Protein AF-A0A956FZ47-F1 (afdb_monomer_lite)

Sequence (94 aa):
CGAANNPLAAEADADRLVRRGVAYVPDFVANAGALIDGASRALGEEARIPARVAALPVLVRDLLDRAEAEGRSPHHIAIELAERRLADLRDRSL

Radius of gyration: 14.74 Å; chains: 1; bounding box: 38×29×36 Å

Secondary structure (DSSP, 8-state):
----SS--SSTHHHHHHHHTT-----HHHHTTHHHHHHHHHHTT-GGGHHHHHHTHHHHHHHHHHHHHHHTS-HHHHHHHHHHHHHHHHHHTT-

Foldseek 3Di:
DDQDDPPDPDPCVLLVCLVVVHDDDDNCLVNVLVVLCVVCVVVVNNVCSVVVVVCSVVVRVVLRVVCVVVVHGSVVSVVVVVVVVVVVVVVVVD

Structure (mmCIF, N/CA/C/O backbone):
data_AF-A0A956FZ47-F1
#
_entry.id   AF-A0A956FZ47-F1
#
loop_
_atom_site.group_PDB
_atom_site.id
_atom_site.type_symbol
_atom_site.label_atom_id
_atom_site.label_alt_id
_atom_site.label_comp_id
_atom_site.label_asym_id
_atom_site.label_entity_id
_atom_site.label_seq_id
_atom_site.pdbx_PDB_ins_code
_atom_site.Cartn_x
_atom_site.Cartn_y
_atom_site.Cartn_z
_atom_site.occupancy
_atom_site.B_iso_or_equiv
_atom_site.auth_seq_id
_atom_site.auth_comp_id
_atom_site.auth_asym_id
_atom_site.auth_atom_id
_atom_site.pdbx_PDB_model_num
ATOM 1 N N . CYS A 1 1 ? -9.629 8.485 0.662 1.00 84.81 1 CYS A N 1
ATOM 2 C CA . CYS A 1 1 ? -8.245 8.242 0.190 1.00 84.81 1 CYS A CA 1
ATOM 3 C C . CYS A 1 1 ? -7.721 9.500 -0.503 1.00 84.81 1 CYS A C 1
ATOM 5 O O . CYS A 1 1 ? -8.530 10.242 -1.050 1.00 84.81 1 CYS A O 1
ATOM 7 N N . GLY A 1 2 ? -6.411 9.758 -0.468 1.00 92.62 2 GLY A N 1
ATOM 8 C CA . GLY A 1 2 ? -5.795 10.944 -1.077 1.00 92.62 2 GLY A CA 1
ATOM 9 C C . GLY A 1 2 ? -4.282 10.780 -1.244 1.00 92.62 2 GLY A C 1
ATOM 10 O O . GLY A 1 2 ? -3.733 9.774 -0.809 1.00 92.62 2 GLY A O 1
ATOM 11 N N . ALA A 1 3 ? -3.629 11.759 -1.877 1.00 93.44 3 ALA A N 1
ATOM 12 C CA . ALA A 1 3 ? -2.205 11.695 -2.232 1.00 93.44 3 ALA A CA 1
ATOM 13 C C . ALA A 1 3 ? -1.263 12.448 -1.266 1.00 93.44 3 ALA A C 1
ATOM 15 O O . ALA A 1 3 ? -0.056 12.489 -1.496 1.00 93.44 3 ALA A O 1
ATOM 16 N N . ALA A 1 4 ? -1.800 13.075 -0.214 1.00 95.44 4 ALA A N 1
ATOM 17 C CA . ALA A 1 4 ? -1.005 13.825 0.757 1.00 95.44 4 ALA A CA 1
ATOM 18 C C . ALA A 1 4 ? -0.028 12.907 1.510 1.00 95.44 4 ALA A C 1
ATOM 20 O O . ALA A 1 4 ? -0.377 11.775 1.828 1.00 95.44 4 ALA A O 1
ATOM 21 N N . ASN A 1 5 ? 1.166 13.419 1.816 1.00 93.88 5 ASN A N 1
ATOM 22 C CA . ASN A 1 5 ? 2.141 12.736 2.667 1.00 93.88 5 ASN A CA 1
ATOM 23 C C . ASN A 1 5 ? 1.860 13.054 4.136 1.00 93.88 5 ASN A C 1
ATOM 25 O O . ASN A 1 5 ? 1.646 14.219 4.473 1.00 93.88 5 ASN A O 1
ATOM 29 N N . ASN A 1 6 ? 1.914 12.037 4.992 1.00 94.25 6 ASN A N 1
ATOM 30 C CA . ASN A 1 6 ? 1.715 12.115 6.436 1.00 94.25 6 ASN A CA 1
ATOM 31 C C . ASN A 1 6 ? 0.411 12.841 6.838 1.00 94.25 6 ASN A C 1
ATOM 33 O O . ASN A 1 6 ? 0.456 13.809 7.597 1.00 94.25 6 ASN A O 1
ATOM 37 N N . PRO A 1 7 ? -0.771 12.425 6.333 1.00 94.50 7 PRO A N 1
ATOM 38 C CA . PRO A 1 7 ? -2.032 13.104 6.634 1.00 94.50 7 PRO A CA 1
ATOM 39 C C . PRO A 1 7 ? -2.516 12.883 8.077 1.00 94.50 7 PRO A C 1
ATOM 41 O O . PRO A 1 7 ? -3.410 13.593 8.534 1.00 94.50 7 PRO A O 1
ATOM 44 N N . LEU A 1 8 ? -1.975 11.884 8.780 1.00 95.25 8 LEU A N 1
ATOM 45 C CA . LEU A 1 8 ? -2.285 11.613 10.182 1.00 95.25 8 LEU A CA 1
ATOM 46 C C . LEU A 1 8 ? -1.350 12.414 11.090 1.00 95.25 8 LEU A C 1
ATOM 48 O O . LEU A 1 8 ? -0.149 12.474 10.840 1.00 95.25 8 LEU A O 1
ATOM 52 N N . ALA A 1 9 ? -1.889 12.987 12.167 1.00 95.94 9 ALA A N 1
ATOM 53 C CA . ALA A 1 9 ? -1.077 13.689 13.160 1.00 95.94 9 ALA A CA 1
ATOM 54 C C . ALA A 1 9 ? -0.303 12.706 14.056 1.00 95.94 9 ALA A C 1
ATOM 56 O O . ALA A 1 9 ? 0.801 13.012 14.502 1.00 95.94 9 ALA A O 1
ATOM 57 N N . ALA A 1 10 ? -0.876 11.526 14.303 1.00 94.44 10 ALA A N 1
ATOM 58 C CA . ALA A 1 10 ? -0.226 10.411 14.978 1.00 94.44 10 ALA A CA 1
ATOM 59 C C . ALA A 1 10 ? -0.661 9.070 14.365 1.00 94.44 10 ALA A C 1
ATOM 61 O O . ALA A 1 10 ? -1.778 8.947 13.867 1.00 94.44 10 ALA A O 1
ATOM 62 N N . GLU A 1 11 ? 0.168 8.028 14.471 1.00 89.19 11 GLU A N 1
ATOM 63 C CA . GLU A 1 11 ? -0.174 6.681 13.974 1.00 89.19 11 GLU A CA 1
ATOM 64 C C . GLU A 1 11 ? -1.479 6.141 14.585 1.00 89.19 11 GLU A C 1
ATOM 66 O O . GLU A 1 11 ? -2.311 5.567 13.883 1.00 89.19 11 GLU A O 1
ATOM 71 N N . ALA A 1 12 ? -1.718 6.427 15.871 1.00 93.75 12 ALA A N 1
ATOM 72 C CA . ALA A 1 12 ? -2.939 6.045 16.583 1.00 93.75 12 ALA A CA 1
ATOM 73 C C . ALA A 1 12 ? -4.226 6.645 15.977 1.00 93.75 12 ALA A C 1
ATOM 75 O O . ALA A 1 12 ? -5.328 6.161 16.258 1.00 93.75 12 ALA A O 1
ATOM 76 N N . ASP A 1 13 ? -4.127 7.688 15.141 1.00 96.12 13 ASP A N 1
ATOM 77 C CA . ASP A 1 13 ? -5.280 8.216 14.412 1.00 96.12 13 ASP A CA 1
ATOM 78 C C . ASP A 1 13 ? -5.811 7.223 13.373 1.00 96.12 13 ASP A C 1
ATOM 80 O O . ASP A 1 13 ? -7.017 7.209 13.122 1.00 96.12 13 ASP A O 1
ATOM 84 N N . ALA A 1 14 ? -4.969 6.333 12.838 1.00 93.81 14 ALA A N 1
ATOM 85 C CA . ALA A 1 14 ? -5.415 5.274 11.937 1.00 93.81 14 ALA A CA 1
ATOM 86 C C . ALA A 1 14 ? -6.405 4.328 12.641 1.00 93.81 14 ALA A C 1
ATOM 88 O O . ALA A 1 14 ? -7.476 4.032 12.110 1.00 93.81 14 ALA A O 1
ATOM 89 N N . ASP A 1 15 ? -6.114 3.935 13.884 1.00 93.31 15 ASP A N 1
ATOM 90 C CA . ASP A 1 15 ? -7.025 3.107 14.682 1.00 93.31 15 ASP A CA 1
ATOM 91 C C . ASP A 1 15 ? -8.311 3.855 15.052 1.00 93.31 15 ASP A C 1
ATOM 93 O O . ASP A 1 15 ? -9.392 3.267 15.138 1.00 93.31 15 ASP A O 1
ATOM 97 N N . ARG A 1 16 ? -8.220 5.171 15.287 1.00 95.62 16 ARG A N 1
ATO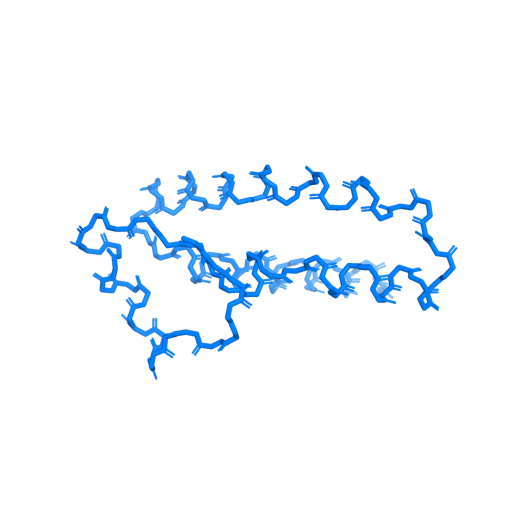M 98 C CA . ARG A 1 16 ? -9.396 6.009 15.569 1.00 95.62 16 ARG A CA 1
ATOM 99 C C . ARG A 1 16 ? -10.343 6.068 14.373 1.00 95.62 16 ARG A C 1
ATOM 101 O O . ARG A 1 16 ? -11.553 6.092 14.594 1.00 95.62 16 ARG A O 1
ATOM 108 N N . LEU A 1 17 ? -9.822 6.084 13.143 1.00 94.12 17 LEU A N 1
ATOM 109 C CA . LEU A 1 17 ? -10.632 6.018 11.921 1.00 94.12 17 LEU A CA 1
ATOM 110 C C . LEU A 1 17 ? -11.366 4.677 11.824 1.00 94.12 17 LEU A C 1
ATOM 112 O O . LEU A 1 17 ? -12.584 4.661 11.647 1.00 94.12 17 LEU A O 1
ATOM 116 N N . VAL A 1 18 ? -10.660 3.571 12.062 1.00 90.19 18 VAL A N 1
ATOM 117 C CA . VAL A 1 18 ? -11.228 2.212 12.036 1.00 90.19 18 VAL A CA 1
ATOM 118 C C . VAL A 1 18 ? -12.337 2.053 13.073 1.00 90.19 18 VAL A C 1
ATOM 120 O O . VAL A 1 18 ? -13.440 1.633 12.733 1.00 90.19 18 VAL A O 1
ATOM 123 N N . ARG A 1 19 ? -12.111 2.492 14.321 1.00 92.88 19 ARG A N 1
ATOM 124 C CA . ARG A 1 19 ? -13.136 2.466 15.386 1.00 92.88 19 ARG A CA 1
ATOM 125 C C . ARG A 1 19 ? -14.396 3.268 15.052 1.00 92.88 19 ARG A C 1
ATOM 127 O O . ARG A 1 19 ? -15.434 3.051 15.668 1.00 92.88 19 ARG A O 1
ATOM 134 N N . ARG A 1 20 ? -14.310 4.214 14.116 1.00 95.50 20 ARG A N 1
ATOM 135 C CA . ARG A 1 20 ? -15.438 5.027 13.639 1.00 95.50 20 ARG A CA 1
ATOM 136 C C . ARG A 1 20 ? -16.088 4.467 12.371 1.00 95.50 20 ARG A C 1
ATOM 138 O O . ARG A 1 20 ? -16.960 5.129 11.819 1.00 95.50 20 ARG A O 1
ATOM 145 N N . GLY A 1 21 ? -15.661 3.298 11.892 1.00 91.75 21 GLY A N 1
ATOM 146 C CA . GLY A 1 21 ? -16.132 2.723 10.631 1.00 91.75 21 GLY A CA 1
ATOM 147 C C . GLY A 1 21 ? -15.661 3.494 9.395 1.00 91.75 21 GLY A C 1
ATOM 148 O O . GLY A 1 21 ? -16.266 3.382 8.333 1.00 91.75 21 GLY A O 1
ATOM 149 N N . VAL A 1 22 ? -14.606 4.309 9.515 1.00 93.38 22 VAL A N 1
ATOM 150 C CA . VAL A 1 22 ? -14.036 5.048 8.385 1.00 93.38 22 VAL A CA 1
ATOM 151 C C . VAL A 1 22 ? -12.928 4.213 7.759 1.00 93.38 22 VAL A C 1
ATOM 153 O O . VAL A 1 22 ? -11.876 4.008 8.364 1.00 93.38 22 VAL A O 1
ATOM 156 N N . ALA A 1 23 ? -13.149 3.770 6.521 1.00 91.12 23 ALA A N 1
ATOM 157 C CA . ALA A 1 23 ? -12.126 3.081 5.748 1.00 91.12 23 ALA A CA 1
ATOM 158 C C . ALA A 1 23 ? -10.945 4.024 5.469 1.00 91.12 23 ALA A C 1
ATOM 160 O O . ALA A 1 23 ? -11.102 5.106 4.892 1.00 91.12 23 ALA A O 1
ATOM 161 N N . TYR A 1 24 ? -9.749 3.595 5.866 1.00 94.50 24 TYR A N 1
ATOM 162 C CA . TYR A 1 24 ? -8.512 4.344 5.694 1.00 94.50 24 TYR A CA 1
ATOM 163 C C . TYR A 1 24 ? -7.525 3.542 4.850 1.00 94.50 24 TYR A C 1
ATOM 165 O O . TYR A 1 24 ? -7.197 2.408 5.176 1.00 94.50 24 TYR A O 1
ATOM 173 N N . VAL A 1 25 ? -7.031 4.151 3.773 1.00 96.25 25 VAL A N 1
ATOM 174 C CA . VAL A 1 25 ? -5.920 3.607 2.985 1.00 96.25 25 VAL A CA 1
ATOM 175 C C . VAL A 1 25 ? -4.667 4.375 3.395 1.00 96.25 25 VAL A C 1
ATOM 177 O O . VAL A 1 25 ? -4.700 5.606 3.289 1.00 96.25 25 VAL A O 1
ATOM 180 N N . PRO A 1 26 ? -3.590 3.700 3.839 1.00 96.50 26 PRO A N 1
ATOM 181 C CA . PRO A 1 26 ? -2.345 4.367 4.196 1.00 96.50 26 PRO A CA 1
ATOM 182 C C . PRO A 1 26 ? -1.821 5.212 3.037 1.00 96.50 26 PRO A C 1
ATOM 184 O O . PRO A 1 26 ? -1.861 4.792 1.879 1.00 96.50 26 PRO A O 1
ATOM 187 N N . ASP A 1 27 ? -1.331 6.402 3.351 1.00 96.00 27 ASP A N 1
ATOM 188 C CA . ASP A 1 27 ? -0.811 7.367 2.386 1.00 96.00 27 ASP A CA 1
ATOM 189 C C . ASP A 1 27 ? 0.288 6.778 1.500 1.00 96.00 27 ASP A C 1
ATOM 191 O O . ASP A 1 27 ? 0.150 6.825 0.281 1.00 96.00 27 ASP A O 1
ATOM 195 N N . PHE A 1 28 ? 1.291 6.119 2.086 1.00 95.56 28 PHE A N 1
ATOM 196 C CA . PHE A 1 28 ? 2.397 5.487 1.357 1.00 95.56 28 PHE A CA 1
ATOM 197 C C . PHE A 1 28 ? 1.958 4.354 0.413 1.00 95.56 28 PHE A C 1
ATOM 199 O O . PHE A 1 28 ? 2.724 3.939 -0.455 1.00 95.56 28 PHE A O 1
ATOM 206 N N . VAL A 1 29 ? 0.731 3.841 0.564 1.00 96.56 29 VAL A N 1
ATOM 207 C CA . VAL A 1 29 ? 0.108 2.913 -0.392 1.00 96.56 29 VAL A CA 1
ATOM 208 C C . VAL A 1 29 ? -0.678 3.695 -1.444 1.00 96.56 29 VAL A C 1
ATOM 210 O O . VAL A 1 29 ? -0.529 3.453 -2.641 1.00 96.56 29 VAL A O 1
ATOM 213 N N . ALA A 1 30 ? -1.504 4.652 -1.012 1.00 96.25 30 ALA A N 1
ATOM 214 C CA . ALA A 1 30 ? -2.377 5.434 -1.883 1.00 96.25 30 ALA A CA 1
ATOM 215 C C . ALA A 1 30 ? -1.605 6.325 -2.873 1.00 96.25 30 ALA A C 1
ATOM 217 O O . ALA A 1 30 ? -2.059 6.526 -3.999 1.00 96.25 30 ALA A O 1
ATOM 218 N N . ASN A 1 31 ? -0.448 6.852 -2.468 1.00 96.38 31 ASN A N 1
ATOM 219 C CA . ASN A 1 31 ? 0.370 7.774 -3.254 1.00 96.38 31 ASN A CA 1
ATOM 220 C C . ASN A 1 31 ? 1.595 7.113 -3.919 1.00 96.38 31 ASN A C 1
ATOM 222 O O . ASN A 1 31 ? 2.404 7.804 -4.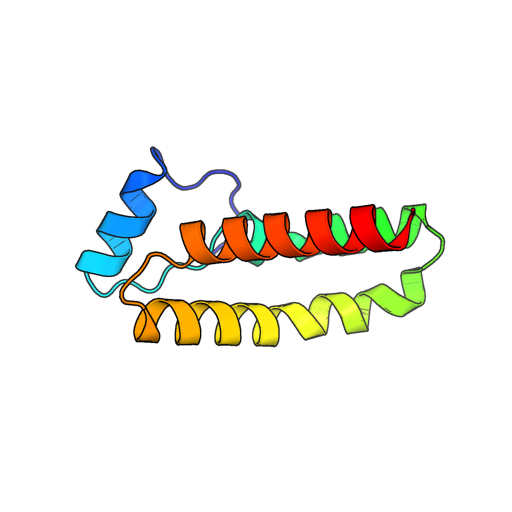541 1.00 96.38 31 ASN A O 1
ATOM 226 N N . ALA A 1 32 ? 1.699 5.779 -3.866 1.00 97.44 32 ALA A N 1
ATOM 227 C CA . ALA A 1 32 ? 2.859 5.013 -4.332 1.00 97.44 32 ALA A CA 1
ATOM 228 C C . ALA A 1 32 ? 3.195 5.190 -5.827 1.00 97.44 32 ALA A C 1
ATOM 230 O O . ALA A 1 32 ? 4.294 4.844 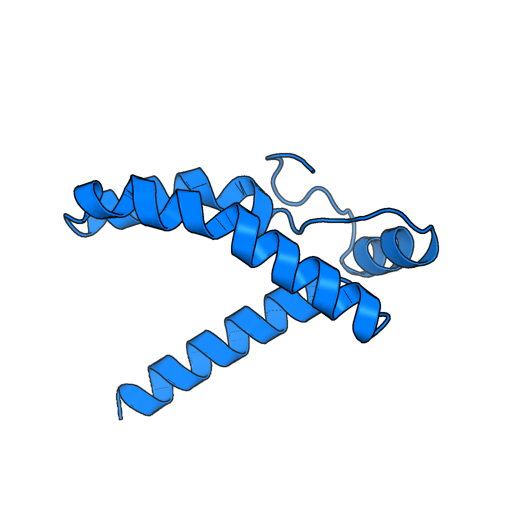-6.258 1.00 97.44 32 ALA A O 1
ATOM 231 N N . GLY A 1 33 ? 2.274 5.731 -6.633 1.00 96.62 33 GLY A N 1
ATOM 232 C CA . GLY A 1 33 ? 2.437 5.879 -8.082 1.00 96.62 33 GLY A CA 1
ATOM 233 C C . GLY A 1 33 ? 3.694 6.651 -8.495 1.00 96.62 33 GLY A C 1
ATOM 234 O O . GLY A 1 33 ? 4.405 6.205 -9.393 1.00 96.62 33 GLY A O 1
ATOM 235 N N . ALA A 1 34 ? 4.015 7.758 -7.817 1.00 96.06 34 ALA A N 1
ATOM 236 C CA . ALA A 1 34 ? 5.206 8.548 -8.142 1.00 96.06 34 ALA A CA 1
ATOM 237 C C . ALA A 1 34 ? 6.508 7.787 -7.839 1.00 96.06 34 ALA A C 1
ATOM 239 O O . ALA A 1 34 ? 7.459 7.847 -8.618 1.00 96.06 34 ALA A O 1
ATOM 240 N N . LEU A 1 35 ? 6.536 7.025 -6.739 1.00 97.12 35 LEU A N 1
ATOM 241 C CA . LEU A 1 35 ? 7.679 6.184 -6.391 1.00 97.12 35 LEU A CA 1
ATOM 242 C C . LEU A 1 35 ? 7.840 5.029 -7.388 1.00 97.12 35 LEU A C 1
ATOM 244 O O . LEU A 1 35 ? 8.958 4.730 -7.799 1.00 97.12 35 LEU A O 1
ATOM 248 N N . ILE A 1 36 ? 6.732 4.415 -7.816 1.00 97.94 36 ILE A N 1
ATOM 249 C CA . ILE A 1 36 ? 6.733 3.371 -8.848 1.00 97.94 36 ILE A CA 1
ATOM 250 C C . ILE A 1 36 ? 7.299 3.909 -10.164 1.00 97.94 36 ILE A C 1
ATOM 252 O O . ILE A 1 36 ? 8.172 3.261 -10.740 1.00 97.94 36 ILE A O 1
ATOM 256 N N . ASP A 1 37 ? 6.827 5.062 -10.646 1.00 98.25 37 ASP A N 1
ATOM 257 C CA . ASP A 1 37 ? 7.313 5.664 -11.896 1.00 98.25 37 ASP A CA 1
ATOM 258 C C . ASP A 1 37 ? 8.810 5.997 -11.800 1.00 98.25 37 ASP A C 1
ATOM 260 O O . ASP A 1 37 ? 9.603 5.497 -12.602 1.00 98.25 37 ASP A O 1
ATOM 264 N N . GLY A 1 38 ? 9.212 6.739 -10.761 1.00 98.38 38 GLY A N 1
ATOM 265 C CA . GLY A 1 38 ? 10.599 7.161 -10.567 1.00 98.38 38 GLY A CA 1
ATOM 266 C C . GLY A 1 38 ? 11.575 5.991 -10.419 1.00 98.38 38 GLY A C 1
ATOM 267 O O . GLY A 1 38 ? 12.596 5.952 -11.106 1.00 98.38 38 GLY A O 1
ATOM 268 N N . ALA A 1 39 ? 11.251 5.002 -9.579 1.00 98.12 39 ALA A N 1
ATOM 269 C CA . ALA A 1 39 ? 12.104 3.830 -9.381 1.00 98.12 39 ALA A CA 1
ATOM 270 C C . ALA A 1 39 ? 12.187 2.959 -10.641 1.00 98.12 39 ALA A C 1
ATOM 272 O O . ALA A 1 39 ? 13.264 2.478 -10.983 1.00 98.12 39 ALA A O 1
ATOM 273 N N . SER A 1 40 ? 11.075 2.782 -11.361 1.00 98.38 40 SER A N 1
ATOM 274 C CA . SER A 1 40 ? 11.079 1.990 -12.595 1.00 98.38 40 SER A CA 1
ATOM 275 C C . SER A 1 40 ? 11.948 2.643 -13.669 1.00 98.38 40 SER A C 1
ATOM 277 O O . SER A 1 40 ? 12.727 1.946 -14.305 1.00 98.38 40 SER A O 1
ATOM 279 N N . ARG A 1 41 ? 11.880 3.971 -13.834 1.00 98.12 41 ARG A N 1
ATOM 280 C CA . ARG A 1 41 ? 12.759 4.710 -14.759 1.00 98.12 41 ARG A CA 1
ATOM 281 C C . ARG A 1 41 ? 14.228 4.606 -14.366 1.00 98.12 41 ARG A C 1
ATOM 283 O O . ARG A 1 41 ? 15.072 4.335 -15.210 1.00 98.12 41 ARG A O 1
ATOM 290 N N . ALA A 1 42 ? 14.536 4.765 -13.080 1.00 98.38 42 ALA A N 1
ATOM 291 C CA . ALA A 1 42 ? 15.907 4.648 -12.584 1.00 98.38 42 ALA A CA 1
ATOM 292 C C . ALA A 1 42 ? 16.526 3.260 -12.846 1.00 98.38 42 ALA A C 1
ATOM 294 O O . ALA A 1 42 ? 17.743 3.146 -12.973 1.00 98.38 42 ALA A O 1
ATOM 295 N N . LEU A 1 43 ? 15.694 2.220 -12.948 1.00 97.94 43 LEU A N 1
ATOM 296 C CA . LEU A 1 43 ? 16.102 0.843 -13.232 1.00 97.94 43 LEU A CA 1
ATOM 297 C C . LEU A 1 43 ? 16.011 0.456 -14.724 1.00 97.94 43 LEU A C 1
ATOM 299 O O . LEU A 1 43 ? 16.342 -0.679 -15.060 1.00 97.94 43 LEU A O 1
ATOM 303 N N . GLY A 1 44 ? 15.561 1.350 -15.616 1.00 98.12 44 GLY A N 1
ATOM 304 C CA . GLY A 1 44 ? 15.308 1.027 -17.031 1.00 98.12 44 GLY A CA 1
ATOM 305 C C . GLY A 1 44 ? 14.136 0.056 -17.244 1.00 98.12 44 GLY A C 1
ATOM 306 O O . GLY A 1 44 ? 14.140 -0.769 -18.158 1.00 98.12 44 GLY A O 1
ATOM 307 N N . GLU A 1 45 ? 13.149 0.093 -16.347 1.00 98.31 45 GLU A N 1
ATOM 308 C CA . GLU A 1 45 ? 11.984 -0.792 -16.302 1.00 98.31 45 GLU A CA 1
ATOM 309 C C . GLU A 1 45 ? 10.669 -0.059 -16.620 1.00 98.31 45 GLU A C 1
ATOM 311 O O . GLU A 1 45 ? 9.605 -0.411 -16.103 1.00 98.31 45 GLU A O 1
ATOM 316 N N . GLU A 1 46 ? 10.695 0.965 -17.468 1.00 98.38 46 GLU A N 1
ATOM 317 C CA . GLU A 1 46 ? 9.537 1.813 -17.777 1.00 98.38 46 GLU A CA 1
ATOM 318 C C . GLU A 1 46 ? 8.336 1.010 -18.282 1.00 98.38 46 GLU A C 1
ATOM 320 O O . GLU A 1 46 ? 7.190 1.291 -17.925 1.00 98.38 46 GLU A O 1
ATOM 325 N N . ALA A 1 47 ? 8.597 -0.054 -19.044 1.00 98.31 47 ALA A N 1
ATOM 326 C CA . ALA A 1 47 ? 7.569 -0.966 -19.537 1.00 98.31 47 ALA A CA 1
ATOM 327 C C . ALA A 1 47 ? 6.777 -1.665 -18.409 1.00 98.31 47 ALA A C 1
ATOM 329 O O . ALA A 1 47 ? 5.667 -2.140 -18.642 1.00 98.31 47 ALA A O 1
ATOM 330 N N . ARG A 1 48 ? 7.314 -1.723 -17.179 1.00 98.06 48 ARG A N 1
ATOM 331 C CA . ARG A 1 48 ? 6.659 -2.335 -16.009 1.00 98.06 48 ARG A CA 1
ATOM 332 C C . ARG A 1 48 ? 5.760 -1.364 -15.240 1.00 98.06 48 ARG A C 1
ATOM 334 O O . ARG A 1 48 ? 4.965 -1.826 -14.420 1.0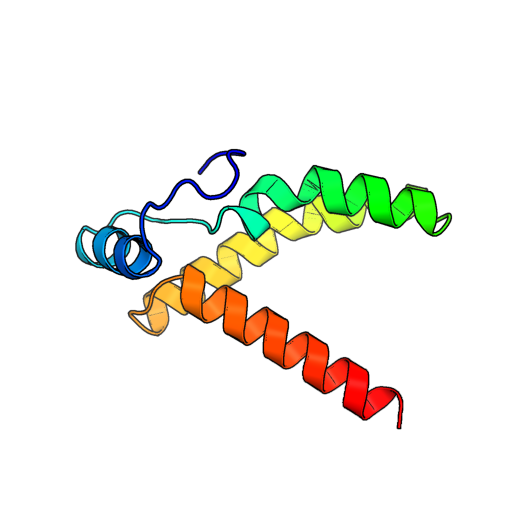0 98.06 48 ARG A O 1
ATOM 341 N N . ILE A 1 49 ? 5.846 -0.054 -15.492 1.00 98.44 49 ILE A N 1
ATOM 342 C CA . ILE A 1 49 ? 5.084 0.970 -14.755 1.00 98.44 49 ILE A CA 1
ATOM 343 C C . ILE A 1 49 ? 3.570 0.709 -14.815 1.00 98.44 49 ILE A C 1
ATOM 345 O O . ILE A 1 49 ? 2.960 0.649 -13.744 1.00 98.44 49 ILE A O 1
ATOM 349 N N . PRO A 1 50 ? 2.944 0.472 -15.992 1.00 98.38 50 PRO A N 1
ATOM 350 C CA . PRO A 1 50 ? 1.497 0.262 -16.057 1.00 98.38 50 PRO A CA 1
ATOM 351 C C . PRO A 1 50 ? 1.041 -0.936 -15.221 1.00 98.38 50 PRO A C 1
ATOM 353 O O . PRO A 1 50 ? 0.065 -0.836 -14.483 1.00 98.38 50 PRO A O 1
ATOM 356 N N . ALA A 1 51 ? 1.782 -2.047 -15.276 1.00 98.25 51 ALA A N 1
ATOM 357 C CA . ALA A 1 51 ? 1.467 -3.253 -14.515 1.00 98.25 51 ALA A CA 1
ATOM 358 C C . ALA A 1 51 ? 1.622 -3.043 -12.999 1.00 98.25 51 ALA A C 1
ATOM 360 O O . ALA A 1 51 ? 0.765 -3.468 -12.226 1.00 98.25 51 ALA A O 1
ATOM 361 N N . ARG A 1 52 ? 2.682 -2.349 -12.560 1.00 97.69 52 ARG A N 1
ATOM 362 C CA . ARG A 1 52 ? 2.912 -2.033 -11.139 1.00 97.69 52 ARG A CA 1
ATOM 363 C C . ARG A 1 52 ? 1.829 -1.117 -10.574 1.00 97.69 52 ARG A C 1
ATOM 365 O O . ARG A 1 52 ? 1.321 -1.380 -9.488 1.00 97.69 52 ARG A O 1
ATOM 372 N N . VAL A 1 53 ? 1.442 -0.078 -11.315 1.00 97.62 53 VAL A N 1
ATOM 373 C CA . VAL A 1 53 ? 0.355 0.828 -10.911 1.00 97.62 53 VAL A CA 1
ATOM 374 C C . VAL A 1 53 ? -0.988 0.094 -10.897 1.00 97.62 53 VAL A C 1
ATOM 376 O O . VAL A 1 53 ? -1.748 0.238 -9.942 1.00 97.62 53 VAL A O 1
ATOM 379 N N . ALA A 1 54 ? -1.263 -0.751 -11.896 1.00 97.25 54 ALA A N 1
ATOM 380 C CA . ALA A 1 54 ? -2.492 -1.544 -11.966 1.00 97.25 54 ALA A CA 1
ATOM 381 C C . ALA A 1 54 ? -2.634 -2.566 -10.822 1.00 97.25 54 ALA A C 1
ATOM 383 O O . ALA A 1 54 ? -3.748 -2.997 -10.528 1.00 97.25 54 ALA A O 1
ATOM 384 N N . ALA A 1 55 ? -1.539 -2.930 -10.148 1.00 96.88 55 ALA A N 1
ATOM 385 C CA . ALA A 1 55 ? -1.572 -3.801 -8.977 1.00 96.88 55 ALA A CA 1
ATOM 386 C C . ALA A 1 55 ? -2.003 -3.076 -7.686 1.00 96.88 55 ALA A C 1
ATOM 388 O O . ALA A 1 55 ? -2.447 -3.736 -6.744 1.00 96.88 55 ALA A O 1
ATOM 389 N N . LEU A 1 56 ? -1.913 -1.738 -7.618 1.00 96.25 56 LEU A N 1
ATOM 390 C CA . LEU A 1 56 ? -2.245 -0.983 -6.402 1.00 96.25 56 LEU A CA 1
ATOM 391 C C . LEU A 1 56 ? -3.703 -1.170 -5.949 1.00 96.25 56 LEU A C 1
ATOM 393 O O . LEU A 1 56 ? -3.902 -1.429 -4.766 1.00 96.25 56 LEU A O 1
ATOM 397 N N . PRO A 1 57 ? -4.735 -1.111 -6.817 1.00 96.69 57 PRO A N 1
ATOM 398 C CA . PRO A 1 57 ? -6.115 -1.325 -6.379 1.00 96.69 57 PRO A CA 1
ATOM 399 C C . PRO A 1 57 ? -6.368 -2.716 -5.787 1.00 96.69 57 PRO A C 1
ATOM 401 O O . PRO A 1 57 ? -7.188 -2.850 -4.881 1.00 96.69 57 PRO A O 1
ATOM 404 N N . VAL A 1 58 ? -5.674 -3.744 -6.286 1.00 96.81 58 VAL A N 1
ATOM 405 C CA . VAL A 1 58 ? -5.761 -5.110 -5.748 1.00 96.81 58 VAL A CA 1
ATOM 406 C C . VAL A 1 58 ? -5.102 -5.162 -4.374 1.00 96.81 58 VAL A C 1
ATOM 408 O O . VAL A 1 58 ? -5.741 -5.566 -3.412 1.00 96.81 58 VAL A O 1
ATOM 411 N N . LEU A 1 59 ? -3.883 -4.627 -4.254 1.00 95.81 59 LEU A N 1
ATOM 412 C CA . LEU A 1 59 ? -3.175 -4.520 -2.977 1.00 95.81 59 LEU A CA 1
ATOM 413 C C . LEU A 1 59 ? -4.004 -3.778 -1.916 1.00 95.81 59 LEU A C 1
ATOM 415 O O . LEU A 1 59 ? -4.055 -4.200 -0.766 1.00 95.81 59 LEU A O 1
ATOM 419 N N . VAL A 1 60 ? -4.639 -2.667 -2.298 1.00 96.81 60 VAL A N 1
ATOM 420 C CA . VAL A 1 60 ? -5.488 -1.868 -1.404 1.00 96.81 60 VAL A CA 1
ATOM 421 C C . VAL A 1 60 ? -6.697 -2.674 -0.943 1.00 96.81 60 VAL A C 1
ATOM 423 O O . VAL A 1 60 ? -7.041 -2.611 0.231 1.00 96.81 60 VAL A O 1
ATOM 426 N N . ARG A 1 61 ? -7.331 -3.435 -1.839 1.00 96.69 61 ARG A N 1
ATOM 427 C CA . ARG A 1 61 ? -8.468 -4.290 -1.486 1.00 96.69 61 ARG A CA 1
ATOM 428 C C . ARG A 1 61 ? -8.060 -5.376 -0.503 1.00 96.69 61 ARG A C 1
ATOM 430 O O . ARG A 1 61 ? -8.630 -5.432 0.576 1.00 96.69 61 ARG A O 1
ATOM 437 N N . ASP A 1 62 ? -7.017 -6.137 -0.823 1.00 96.25 62 ASP A N 1
ATOM 438 C CA . ASP A 1 62 ? -6.512 -7.207 0.044 1.00 96.25 62 ASP A CA 1
ATOM 439 C C . ASP A 1 62 ? -6.131 -6.671 1.431 1.00 96.25 62 ASP A C 1
ATOM 441 O O . ASP A 1 62 ? -6.361 -7.315 2.455 1.00 96.25 62 ASP A O 1
ATOM 445 N N . LEU A 1 63 ? -5.555 -5.465 1.473 1.00 96.25 63 LEU A N 1
ATOM 446 C CA . LEU A 1 63 ? -5.211 -4.787 2.715 1.00 96.25 63 LEU A CA 1
ATOM 447 C C . LEU A 1 63 ? -6.452 -4.451 3.553 1.00 96.25 63 LEU A C 1
ATOM 449 O O . LEU A 1 63 ? -6.440 -4.674 4.763 1.00 96.25 63 LEU A O 1
ATOM 453 N N . LEU A 1 64 ? -7.491 -3.894 2.928 1.00 95.62 64 LEU A N 1
ATOM 454 C CA . LEU A 1 64 ? -8.731 -3.524 3.610 1.00 95.62 64 LEU A CA 1
ATOM 455 C C . LEU A 1 64 ? -9.510 -4.761 4.072 1.00 95.62 64 LEU A C 1
ATOM 457 O O . LEU A 1 64 ? -9.925 -4.794 5.227 1.00 95.62 64 LEU A O 1
ATOM 461 N N . ASP A 1 65 ? -9.623 -5.788 3.230 1.00 96.12 65 ASP A N 1
ATOM 462 C CA . ASP A 1 65 ? -10.306 -7.046 3.560 1.00 96.12 65 ASP A CA 1
ATOM 463 C C . ASP A 1 65 ? -9.630 -7.734 4.756 1.00 96.12 65 ASP A C 1
ATOM 465 O O . ASP A 1 65 ? -10.282 -8.200 5.693 1.00 96.12 65 ASP A O 1
ATOM 469 N N . ARG A 1 66 ? -8.292 -7.749 4.775 1.00 95.69 66 ARG A N 1
ATOM 470 C CA . ARG A 1 66 ? -7.523 -8.297 5.896 1.00 95.69 66 ARG A CA 1
ATOM 471 C C . ARG A 1 66 ? -7.675 -7.464 7.168 1.00 95.69 66 ARG A C 1
ATOM 473 O O . ARG A 1 66 ? -7.771 -8.026 8.256 1.00 95.69 66 ARG A O 1
ATOM 480 N N . ALA A 1 67 ? -7.699 -6.140 7.042 1.00 94.62 67 ALA A N 1
ATOM 481 C CA . ALA A 1 67 ? -7.923 -5.236 8.165 1.00 94.62 67 ALA A CA 1
ATOM 482 C C . ALA A 1 67 ? -9.295 -5.423 8.804 1.00 94.62 67 ALA A C 1
ATOM 484 O O . ALA A 1 67 ? -9.394 -5.473 10.031 1.00 94.62 67 ALA A O 1
ATOM 485 N N . GLU A 1 68 ? -10.326 -5.589 7.980 1.00 93.56 68 GLU A N 1
ATOM 486 C CA . GLU A 1 68 ? -11.672 -5.907 8.436 1.00 93.56 68 GLU A CA 1
ATOM 487 C C . GLU A 1 68 ? -11.713 -7.267 9.143 1.00 93.56 68 GLU A C 1
ATOM 489 O O . GLU A 1 68 ? -12.186 -7.349 10.276 1.00 93.56 68 GLU A O 1
ATOM 494 N N . ALA A 1 69 ? -11.142 -8.311 8.534 1.00 94.69 69 ALA A N 1
ATOM 495 C CA . ALA A 1 69 ? -11.121 -9.657 9.106 1.00 94.69 69 ALA A CA 1
ATOM 496 C C . ALA A 1 69 ? -10.359 -9.745 10.443 1.00 94.69 69 ALA A C 1
ATOM 498 O O . ALA A 1 69 ? -10.764 -10.488 11.337 1.00 94.69 69 ALA A O 1
ATOM 499 N N . GLU A 1 70 ? -9.261 -8.999 10.594 1.00 93.56 70 GLU A N 1
ATOM 500 C CA . GLU A 1 70 ? -8.460 -8.976 11.825 1.00 93.56 70 GLU A CA 1
ATOM 501 C C . GLU A 1 70 ? -8.963 -7.946 12.857 1.00 93.56 70 GLU A C 1
ATOM 503 O O . GLU A 1 70 ? -8.510 -7.961 14.001 1.00 93.56 70 GLU A O 1
ATOM 508 N N . GLY A 1 71 ? -9.879 -7.042 12.486 1.00 91.44 71 GLY A N 1
ATOM 509 C CA . GLY A 1 71 ? -10.323 -5.939 13.346 1.00 91.44 71 GLY A CA 1
ATOM 510 C C . GLY A 1 71 ? -9.208 -4.934 13.667 1.00 91.44 71 GLY A C 1
ATOM 511 O O . GLY A 1 71 ? -9.177 -4.354 14.755 1.00 91.44 71 GLY A O 1
ATOM 512 N N . ARG A 1 72 ? -8.258 -4.752 12.742 1.00 93.44 72 ARG A N 1
ATOM 513 C CA . ARG A 1 72 ? -7.031 -3.959 12.931 1.00 93.44 72 ARG A CA 1
ATOM 514 C C . ARG A 1 72 ? -6.949 -2.822 11.927 1.00 93.44 72 ARG A C 1
ATOM 516 O O . ARG A 1 72 ? -7.618 -2.823 10.900 1.00 93.44 72 ARG A O 1
ATOM 523 N N . SER A 1 73 ? -6.089 -1.845 12.199 1.00 94.69 73 SER A N 1
ATOM 524 C CA . SER A 1 73 ? -5.851 -0.765 11.249 1.00 94.69 73 SER A CA 1
ATOM 525 C C . SER A 1 73 ? -5.137 -1.246 9.979 1.00 94.69 73 SER A C 1
ATOM 527 O O . SER A 1 73 ? -4.093 -1.904 10.079 1.00 94.69 73 SER A O 1
ATOM 529 N N . PRO A 1 74 ? -5.619 -0.840 8.785 1.00 95.12 74 PRO A N 1
ATOM 530 C CA . PRO A 1 74 ? -4.904 -1.032 7.524 1.00 95.12 74 PRO A CA 1
ATOM 531 C C . PRO A 1 74 ? -3.468 -0.492 7.556 1.00 95.12 74 PRO A C 1
ATOM 533 O O . PRO A 1 74 ? -2.602 -1.011 6.860 1.00 95.12 74 PRO A O 1
ATOM 536 N N . HIS A 1 75 ? -3.183 0.530 8.371 1.00 95.69 75 HIS A N 1
ATOM 537 C CA . HIS A 1 75 ? -1.833 1.078 8.516 1.00 95.69 75 HIS A CA 1
ATOM 538 C C . HIS A 1 75 ? -0.853 0.053 9.098 1.00 95.69 75 HIS A C 1
ATOM 540 O O . HIS A 1 75 ? 0.186 -0.211 8.497 1.00 95.69 75 HIS A O 1
ATOM 546 N N . HIS A 1 76 ? -1.216 -0.586 10.213 1.00 94.94 76 HIS A N 1
ATOM 547 C CA . HIS A 1 76 ? -0.366 -1.589 10.854 1.00 94.94 76 HIS A CA 1
ATOM 548 C C . HIS A 1 76 ? -0.173 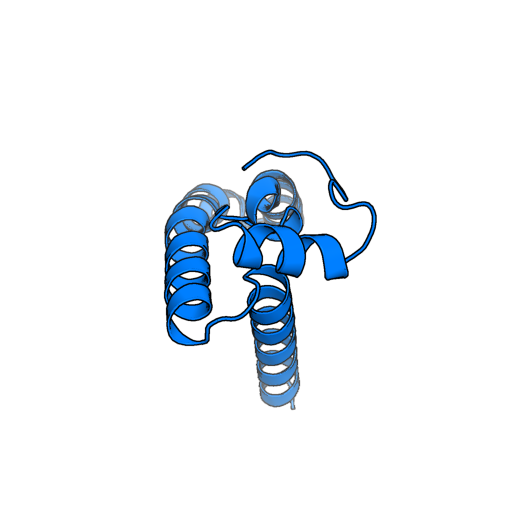-2.822 9.971 1.00 94.94 76 HIS A C 1
ATOM 550 O O . HIS A 1 76 ? 0.951 -3.287 9.799 1.00 94.94 76 HIS A O 1
ATOM 556 N N . ILE A 1 77 ? -1.243 -3.313 9.340 1.00 95.81 77 ILE A N 1
ATOM 557 C CA . ILE A 1 77 ? -1.146 -4.471 8.442 1.00 95.81 77 ILE A CA 1
ATOM 558 C C . ILE A 1 77 ? -0.245 -4.162 7.240 1.00 95.81 77 ILE A C 1
ATOM 560 O O . ILE A 1 77 ? 0.540 -5.019 6.832 1.00 95.81 77 ILE A O 1
ATOM 564 N N . ALA A 1 78 ? -0.317 -2.948 6.683 1.00 96.44 78 ALA A N 1
ATOM 565 C CA . ALA A 1 78 ? 0.534 -2.543 5.568 1.00 96.44 78 ALA A CA 1
ATOM 566 C C . ALA A 1 78 ? 2.020 -2.506 5.953 1.00 96.44 78 ALA A C 1
ATOM 568 O O . ALA A 1 78 ? 2.847 -2.999 5.184 1.00 96.44 78 ALA A O 1
ATOM 569 N N . ILE A 1 79 ? 2.352 -1.979 7.138 1.00 96.12 79 ILE A N 1
ATOM 570 C CA . ILE A 1 79 ? 3.725 -1.980 7.664 1.00 96.12 79 ILE A CA 1
ATOM 571 C C . ILE A 1 79 ? 4.226 -3.414 7.822 1.00 96.12 79 ILE A C 1
ATOM 573 O O . ILE A 1 79 ? 5.253 -3.764 7.248 1.00 96.12 79 ILE A O 1
ATOM 577 N N . GLU A 1 80 ? 3.464 -4.283 8.486 1.00 95.75 80 GLU A N 1
ATOM 578 C CA . GLU A 1 80 ? 3.879 -5.675 8.664 1.00 95.75 80 GLU A CA 1
ATOM 579 C C . GLU A 1 80 ? 4.045 -6.422 7.332 1.00 95.75 80 GLU A C 1
ATOM 581 O O . GLU A 1 80 ? 4.923 -7.271 7.183 1.00 95.75 80 GLU A O 1
ATOM 586 N N . LEU A 1 81 ? 3.181 -6.158 6.344 1.00 94.50 81 LEU A N 1
ATOM 587 C CA . LEU A 1 81 ? 3.320 -6.731 5.003 1.00 94.50 81 LEU A CA 1
ATOM 588 C C . LEU A 1 81 ? 4.618 -6.266 4.336 1.00 94.50 81 LEU A C 1
ATOM 590 O O . LEU A 1 81 ? 5.277 -7.073 3.679 1.00 94.50 81 LEU A O 1
ATOM 594 N N . ALA A 1 82 ? 4.985 -4.995 4.499 1.00 95.50 82 ALA A N 1
ATOM 595 C CA . ALA A 1 82 ? 6.241 -4.464 3.988 1.00 95.50 82 ALA A CA 1
ATOM 596 C C . ALA A 1 82 ? 7.448 -5.092 4.702 1.00 95.50 82 ALA A C 1
ATOM 598 O O . ALA A 1 82 ? 8.368 -5.563 4.036 1.00 95.50 82 ALA A O 1
ATOM 599 N N . GLU A 1 83 ? 7.420 -5.176 6.032 1.00 96.75 83 GLU A N 1
ATOM 600 C CA . GLU A 1 83 ? 8.478 -5.794 6.839 1.00 96.75 83 GLU A CA 1
ATOM 601 C C . GLU A 1 83 ? 8.690 -7.266 6.479 1.00 96.75 83 GLU A C 1
ATOM 603 O O . GLU A 1 83 ? 9.824 -7.675 6.229 1.00 96.75 83 GLU A O 1
ATOM 608 N N . ARG A 1 84 ? 7.605 -8.044 6.354 1.00 95.81 84 ARG A N 1
ATOM 609 C CA . ARG A 1 84 ? 7.666 -9.445 5.905 1.00 95.81 84 ARG A CA 1
ATOM 610 C C . ARG A 1 84 ? 8.295 -9.566 4.520 1.00 95.81 84 ARG A C 1
ATOM 612 O O . ARG A 1 84 ? 9.206 -10.362 4.331 1.00 95.81 84 ARG A O 1
ATOM 619 N N . ARG A 1 85 ? 7.880 -8.728 3.562 1.00 94.50 85 ARG A N 1
ATOM 620 C CA . ARG A 1 85 ? 8.474 -8.721 2.212 1.00 94.50 85 ARG A CA 1
ATOM 621 C C . ARG A 1 85 ? 9.971 -8.416 2.241 1.00 94.50 85 ARG A C 1
ATOM 623 O O . ARG A 1 85 ? 10.721 -9.026 1.486 1.00 94.50 85 ARG A O 1
ATOM 630 N N . LEU A 1 86 ? 10.410 -7.481 3.084 1.00 95.12 86 LEU A N 1
ATOM 631 C CA . LEU A 1 86 ? 11.829 -7.153 3.233 1.00 95.12 86 LEU A CA 1
ATOM 632 C C . LEU A 1 86 ? 12.619 -8.304 3.866 1.00 95.12 86 LEU A C 1
ATOM 634 O O . LEU A 1 86 ? 13.730 -8.579 3.415 1.00 95.12 86 LEU A O 1
ATOM 638 N N . ALA A 1 87 ? 12.059 -8.979 4.871 1.00 95.75 87 ALA A N 1
ATOM 639 C CA . ALA A 1 87 ? 12.664 -10.165 5.473 1.00 95.75 87 ALA A CA 1
ATOM 640 C C . ALA A 1 87 ? 12.823 -11.293 4.440 1.00 95.75 87 ALA A C 1
ATOM 642 O O . ALA A 1 87 ? 13.939 -11.749 4.209 1.00 95.75 87 ALA A O 1
ATOM 643 N N . ASP A 1 88 ? 11.760 -11.630 3.704 1.00 95.38 88 ASP A N 1
ATOM 644 C CA . ASP A 1 88 ? 11.798 -12.693 2.690 1.00 95.38 88 ASP A CA 1
ATOM 645 C C . ASP A 1 88 ? 12.806 -12.419 1.557 1.00 95.38 88 ASP A C 1
ATOM 647 O O . ASP A 1 88 ? 13.282 -13.342 0.893 1.00 95.38 88 ASP A O 1
ATOM 651 N N . LEU A 1 89 ? 13.071 -11.146 1.243 1.00 93.50 89 LEU A N 1
ATOM 652 C CA . LEU A 1 89 ? 14.074 -10.753 0.248 1.00 93.50 89 LEU A CA 1
ATOM 653 C C . LEU A 1 89 ? 15.500 -10.887 0.791 1.00 93.50 89 LEU A C 1
ATOM 655 O O . LEU A 1 89 ? 16.395 -11.289 0.047 1.00 93.50 89 LEU A O 1
ATOM 659 N N . ARG A 1 90 ? 15.710 -10.572 2.074 1.00 92.88 90 ARG A N 1
ATOM 660 C CA . ARG A 1 90 ? 17.000 -10.761 2.752 1.00 92.88 90 ARG A CA 1
ATOM 661 C C . ARG A 1 90 ? 17.356 -12.240 2.831 1.00 92.88 90 ARG A C 1
ATOM 663 O O . ARG A 1 90 ? 18.462 -12.596 2.445 1.00 92.88 90 ARG A O 1
ATOM 670 N N . ASP A 1 91 ? 16.403 -13.083 3.214 1.00 91.44 91 ASP A N 1
ATOM 671 C CA . ASP A 1 91 ? 16.617 -14.527 3.355 1.00 91.44 91 ASP A CA 1
ATOM 672 C C . ASP A 1 91 ? 16.914 -15.210 2.014 1.00 91.44 91 ASP A C 1
ATOM 674 O O . ASP A 1 91 ? 17.687 -16.157 1.962 1.00 91.44 91 ASP A O 1
ATOM 678 N N . ARG A 1 92 ? 16.348 -14.710 0.907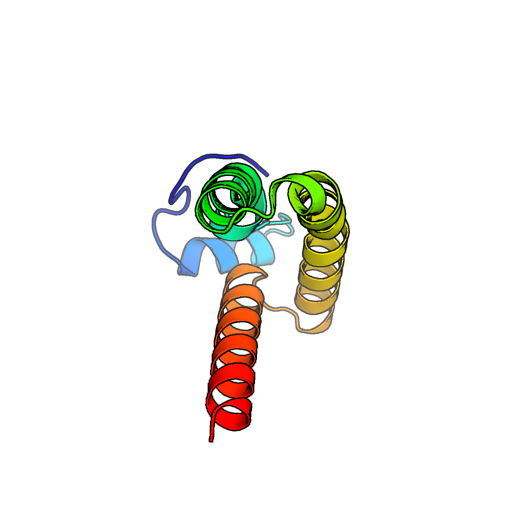 1.00 83.50 92 ARG A N 1
ATOM 679 C CA . ARG A 1 92 ? 16.633 -15.202 -0.456 1.00 83.50 92 ARG A CA 1
ATOM 680 C C . ARG A 1 92 ? 17.968 -14.737 -1.033 1.00 83.50 92 ARG A C 1
ATOM 682 O O . ARG A 1 92 ? 18.375 -15.233 -2.080 1.00 83.50 92 ARG A O 1
ATOM 689 N N . SER A 1 93 ? 18.588 -13.741 -0.409 1.00 73.38 93 SER A N 1
ATOM 690 C CA . SER A 1 93 ? 19.876 -13.188 -0.835 1.00 73.38 93 SER A CA 1
ATOM 691 C C . SER A 1 93 ? 21.062 -13.828 -0.097 1.00 73.38 93 SER A C 1
ATOM 693 O O . SER A 1 93 ? 22.204 -13.452 -0.366 1.00 73.38 93 SER A O 1
ATOM 695 N N . LEU A 1 94 ? 20.787 -14.759 0.826 1.00 54.56 94 LEU A N 1
ATOM 696 C CA . LEU A 1 94 ? 21.739 -15.599 1.558 1.00 54.56 94 LEU A CA 1
ATOM 697 C C . LEU A 1 94 ? 21.746 -17.019 0.976 1.00 54.56 94 LEU A C 1
ATOM 699 O O . LEU A 1 94 ? 22.832 -17.639 1.012 1.00 54.56 94 LEU A O 1
#

pLDDT: mean 94.67, std 5.38, range [54.56, 98.44]